Protein AF-A0A8S4G7I9-F1 (afdb_monomer_lite)

Foldseek 3Di:
DDPPDDDDPDDKDKDKDWDDDPFWIKIWMAMPQQKTKIKIKGWDDDPFKIKIKMWMWIARVVVRDIDIDIDIDMDGD

Radius of gyration: 18.98 Å; chains: 1; bounding box: 52×36×45 Å

Structure (mmCIF, N/CA/C/O backbone):
data_AF-A0A8S4G7I9-F1
#
_entry.id   AF-A0A8S4G7I9-F1
#
loop_
_atom_site.group_PDB
_atom_site.id
_atom_site.type_symbol
_atom_site.label_atom_id
_atom_site.label_alt_id
_atom_site.label_comp_id
_atom_site.label_asym_id
_atom_site.label_entity_id
_atom_site.label_seq_id
_atom_site.pdbx_PDB_ins_code
_atom_site.Cartn_x
_atom_site.Cartn_y
_atom_site.Cartn_z
_atom_site.occupancy
_atom_site.B_iso_or_equiv
_atom_site.auth_seq_id
_atom_site.auth_comp_id
_atom_site.auth_asym_id
_atom_site.auth_atom_id
_atom_site.pdbx_PDB_model_num
ATOM 1 N N . MET A 1 1 ? 37.962 24.119 -19.824 1.00 42.28 1 MET A N 1
ATOM 2 C CA . MET A 1 1 ? 36.494 24.237 -19.716 1.00 42.28 1 MET A CA 1
ATOM 3 C C . MET A 1 1 ? 35.954 22.824 -19.566 1.00 42.28 1 MET A C 1
ATOM 5 O O . MET A 1 1 ? 36.162 22.028 -20.468 1.00 42.28 1 MET A O 1
ATOM 9 N N . LEU A 1 2 ? 35.434 22.472 -18.389 1.00 47.38 2 LEU A N 1
ATOM 10 C CA . LEU A 1 2 ? 34.959 21.123 -18.061 1.00 47.38 2 LEU A CA 1
ATOM 11 C C . LEU A 1 2 ? 33.426 21.189 -18.063 1.00 47.38 2 LEU A C 1
ATOM 13 O O . LEU A 1 2 ? 32.836 21.711 -17.121 1.00 47.38 2 LEU A O 1
ATOM 17 N N . GLU A 1 3 ? 32.790 20.758 -19.153 1.00 53.19 3 GLU A N 1
ATOM 18 C CA . GLU A 1 3 ? 31.333 20.610 -19.193 1.00 53.19 3 GLU A CA 1
ATOM 19 C C . GLU A 1 3 ? 30.948 19.382 -18.369 1.00 53.19 3 GLU A C 1
ATOM 21 O O . GLU A 1 3 ? 31.108 18.238 -18.793 1.00 53.19 3 GLU A O 1
ATOM 26 N N . VAL A 1 4 ? 30.448 19.618 -17.159 1.00 57.09 4 VAL A N 1
ATOM 27 C CA . VAL A 1 4 ? 29.798 18.576 -16.364 1.00 57.09 4 VAL A CA 1
ATOM 28 C C . VAL A 1 4 ? 28.360 18.466 -16.863 1.00 57.09 4 VAL A C 1
ATOM 30 O O . VAL A 1 4 ? 27.446 19.094 -16.333 1.00 57.09 4 VAL A O 1
ATOM 33 N N . GLY A 1 5 ? 28.165 17.713 -17.943 1.00 59.75 5 GLY A N 1
ATOM 34 C CA . GLY A 1 5 ? 26.833 17.377 -18.434 1.00 59.75 5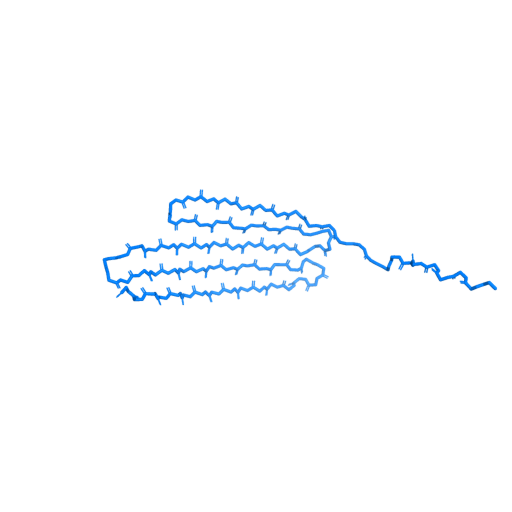 GLY A CA 1
ATOM 35 C C . GLY A 1 5 ? 26.126 16.451 -17.444 1.00 59.75 5 GLY A C 1
ATOM 36 O O . GLY A 1 5 ? 26.568 15.325 -17.213 1.00 59.75 5 GLY A O 1
ATOM 37 N N . PHE A 1 6 ? 25.018 16.899 -16.854 1.00 62.84 6 PHE A N 1
ATOM 38 C CA . PHE A 1 6 ? 24.132 16.016 -16.097 1.00 62.84 6 PHE A CA 1
ATOM 39 C C . PHE A 1 6 ? 23.400 15.088 -17.075 1.00 62.84 6 PHE A C 1
ATOM 41 O O . PHE A 1 6 ? 22.458 15.497 -17.749 1.00 62.84 6 PHE A O 1
ATOM 48 N N . ALA A 1 7 ? 23.829 13.829 -17.160 1.00 77.44 7 ALA A N 1
ATOM 49 C CA . ALA A 1 7 ? 23.107 12.795 -17.895 1.00 77.44 7 ALA A CA 1
ATOM 50 C C . ALA A 1 7 ? 22.093 12.111 -16.966 1.00 77.44 7 ALA A C 1
ATOM 52 O O . ALA A 1 7 ? 22.467 11.459 -15.987 1.00 77.44 7 ALA A O 1
ATOM 53 N N . VAL A 1 8 ? 20.799 12.227 -17.273 1.00 74.81 8 VAL A N 1
ATOM 54 C CA . VAL A 1 8 ? 19.757 11.461 -16.575 1.00 74.81 8 VAL A CA 1
ATOM 55 C C . VAL A 1 8 ? 19.904 9.988 -16.960 1.00 74.81 8 VAL A C 1
ATOM 57 O O . VAL A 1 8 ? 19.611 9.601 -18.087 1.00 74.81 8 VAL A O 1
ATOM 60 N N . ARG A 1 9 ? 20.361 9.149 -16.022 1.00 80.62 9 ARG A N 1
ATOM 61 C CA . ARG A 1 9 ? 20.523 7.698 -16.247 1.00 80.62 9 ARG A CA 1
ATOM 62 C C . ARG A 1 9 ? 19.199 6.937 -16.291 1.00 80.62 9 ARG A C 1
ATOM 64 O O . ARG A 1 9 ? 19.119 5.900 -16.941 1.00 80.62 9 ARG A O 1
ATOM 71 N N . ARG A 1 10 ? 18.187 7.407 -15.558 1.00 84.19 10 ARG A N 1
ATOM 72 C CA . ARG A 1 10 ? 16.857 6.792 -15.479 1.00 84.19 10 ARG A CA 1
ATOM 73 C C . ARG A 1 10 ? 15.853 7.800 -14.929 1.00 84.19 10 ARG A C 1
ATOM 75 O O . ARG A 1 10 ? 16.143 8.457 -13.935 1.00 84.19 10 ARG A O 1
ATOM 82 N N . ALA A 1 11 ? 14.678 7.869 -15.541 1.00 88.88 11 ALA A N 1
ATOM 83 C CA . ALA A 1 11 ? 13.516 8.574 -15.014 1.00 88.88 11 ALA A CA 1
ATOM 84 C C . ALA A 1 11 ? 12.392 7.558 -14.777 1.00 88.88 11 ALA A C 1
ATOM 86 O O . ALA A 1 11 ? 12.223 6.635 -15.573 1.00 88.88 11 ALA A O 1
ATOM 87 N N . VAL A 1 12 ? 11.657 7.708 -13.677 1.00 93.75 12 VAL A N 1
ATOM 88 C CA . VAL A 1 12 ? 10.491 6.880 -13.349 1.00 93.75 12 VAL A CA 1
ATOM 89 C C . VAL A 1 12 ? 9.354 7.819 -12.977 1.00 93.75 12 VAL A C 1
ATOM 91 O O . VAL A 1 12 ? 9.479 8.604 -12.042 1.00 93.75 12 VAL A O 1
ATOM 94 N N . GLY A 1 13 ? 8.264 7.759 -13.735 1.00 96.56 13 GLY A N 1
ATOM 95 C CA . GLY A 1 13 ? 6.996 8.388 -13.378 1.00 96.56 13 GLY A CA 1
ATOM 96 C C . GLY A 1 13 ? 6.112 7.425 -12.592 1.00 96.56 13 GLY A C 1
ATOM 97 O O . GLY A 1 13 ? 6.084 6.234 -12.911 1.00 96.56 13 GLY A O 1
ATOM 98 N N . THR A 1 14 ? 5.377 7.954 -11.615 1.00 97.69 14 THR A N 1
ATOM 99 C CA . THR A 1 14 ? 4.438 7.206 -10.769 1.00 97.69 14 THR A CA 1
ATOM 100 C C . THR A 1 14 ? 3.083 7.898 -10.771 1.00 97.69 14 THR A C 1
ATOM 102 O O . THR A 1 14 ? 2.998 9.101 -10.532 1.00 97.69 14 THR A O 1
ATOM 105 N N . LEU A 1 15 ? 2.022 7.129 -11.000 1.00 98.25 15 LEU A N 1
ATOM 106 C CA . LEU A 1 15 ? 0.647 7.534 -10.736 1.00 98.25 15 LEU A CA 1
ATOM 107 C C . LEU A 1 15 ? 0.226 6.952 -9.391 1.00 98.25 15 LEU A C 1
ATOM 109 O O . LEU A 1 15 ? 0.434 5.767 -9.139 1.00 98.25 15 LEU A O 1
ATOM 113 N N . ALA A 1 16 ? -0.360 7.781 -8.534 1.00 97.69 16 ALA A N 1
ATOM 114 C CA . ALA A 1 16 ? -0.879 7.366 -7.241 1.00 97.69 16 ALA A CA 1
ATOM 115 C C . ALA A 1 16 ? -2.289 7.919 -7.044 1.00 97.69 16 ALA A C 1
ATOM 117 O O . ALA A 1 16 ? -2.588 9.042 -7.447 1.00 97.69 16 ALA A O 1
ATOM 118 N N . TYR A 1 17 ? -3.144 7.120 -6.418 1.00 97.94 17 TYR A N 1
ATOM 119 C CA . TYR A 1 17 ? -4.507 7.484 -6.073 1.00 97.94 17 TYR A CA 1
ATOM 120 C C . TYR A 1 17 ? -4.791 7.110 -4.623 1.00 97.94 17 TYR A C 1
ATOM 122 O O . TYR A 1 17 ? -4.362 6.059 -4.140 1.00 97.94 17 TYR A O 1
ATOM 130 N N . GLU A 1 18 ? -5.525 7.978 -3.937 1.00 98.31 18 GLU A N 1
ATOM 131 C CA . GLU A 1 18 ? -6.012 7.745 -2.587 1.00 98.31 18 GLU A CA 1
ATOM 132 C C . GLU A 1 18 ? -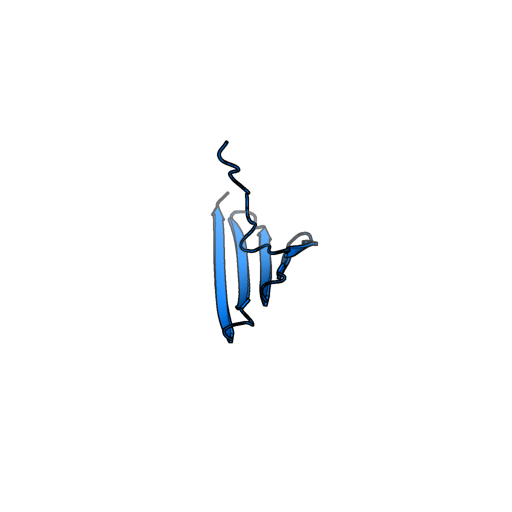7.515 8.013 -2.552 1.00 98.31 18 GLU A C 1
ATOM 134 O O . GLU A 1 18 ? -7.979 9.084 -2.942 1.00 98.31 18 GLU A O 1
ATOM 139 N N . TRP A 1 19 ? -8.263 7.031 -2.064 1.00 98.19 19 TRP A N 1
ATOM 140 C CA . TRP A 1 19 ? -9.681 7.144 -1.770 1.00 98.19 19 TRP A CA 1
ATOM 141 C C . TRP A 1 19 ? -9.903 7.007 -0.268 1.00 98.19 19 TRP A C 1
ATOM 143 O O . TRP A 1 19 ? -9.259 6.189 0.395 1.00 98.19 19 TRP A O 1
ATOM 153 N N . ARG A 1 20 ? -10.817 7.816 0.266 1.00 97.69 20 ARG A N 1
ATOM 154 C CA . ARG A 1 20 ? -11.150 7.853 1.688 1.00 97.69 20 ARG A CA 1
ATOM 155 C C . ARG A 1 20 ? -12.657 7.752 1.879 1.00 97.69 20 ARG A C 1
ATOM 157 O O . ARG A 1 20 ? -13.413 8.428 1.186 1.00 97.69 20 ARG A O 1
ATOM 164 N N . ALA A 1 21 ? -13.043 6.948 2.856 1.00 95.06 21 ALA A N 1
ATOM 165 C CA . ALA A 1 21 ? -14.345 6.934 3.506 1.00 95.06 21 ALA A CA 1
ATOM 166 C C . ALA A 1 21 ? -14.123 6.954 5.028 1.00 95.06 21 ALA A C 1
ATOM 168 O O . ALA A 1 21 ? -12.980 6.859 5.475 1.00 95.06 21 ALA A O 1
ATOM 169 N N . ASP A 1 22 ? -15.195 7.068 5.811 1.00 92.88 22 ASP A N 1
ATOM 170 C CA . ASP A 1 22 ? -15.119 7.294 7.264 1.00 92.88 22 ASP A CA 1
ATOM 171 C C . ASP A 1 22 ? -14.181 6.306 7.978 1.00 92.88 22 ASP A C 1
ATOM 173 O O . ASP A 1 22 ? -13.250 6.714 8.672 1.00 92.88 22 ASP A O 1
ATOM 177 N N . ASP A 1 23 ? -14.342 5.012 7.697 1.00 95.75 23 ASP A N 1
ATOM 178 C CA . ASP A 1 23 ? -13.564 3.943 8.333 1.00 95.75 23 ASP A CA 1
ATOM 179 C C . ASP A 1 23 ? -12.502 3.328 7.410 1.00 95.75 23 ASP A C 1
ATOM 181 O O . ASP A 1 23 ? -11.828 2.370 7.797 1.00 95.75 23 ASP A O 1
ATOM 185 N N . TYR A 1 24 ? -12.355 3.825 6.177 1.00 96.94 24 TYR A N 1
ATOM 186 C CA . TYR A 1 24 ? -11.543 3.179 5.144 1.00 96.94 24 TYR A CA 1
ATOM 187 C C . TYR A 1 24 ? -10.633 4.150 4.398 1.00 96.94 24 TYR A C 1
ATOM 189 O O . TYR A 1 24 ? -11.048 5.214 3.947 1.00 96.94 24 TYR A O 1
ATOM 197 N N . VAL A 1 25 ? -9.393 3.723 4.161 1.00 98.12 25 VAL A N 1
ATOM 198 C CA . VAL A 1 25 ? -8.465 4.393 3.244 1.00 98.12 25 VAL A CA 1
ATOM 199 C C . VAL A 1 25 ? -7.926 3.371 2.258 1.00 98.12 25 VAL A C 1
ATOM 201 O O . VAL A 1 25 ? -7.316 2.381 2.653 1.00 98.12 25 VAL A O 1
ATOM 204 N N . VAL A 1 26 ? -8.120 3.621 0.967 1.00 98.06 26 VAL A N 1
ATOM 205 C CA . VAL A 1 26 ? -7.547 2.814 -0.113 1.00 98.06 26 VAL A CA 1
ATOM 206 C C . VAL A 1 26 ? -6.494 3.644 -0.823 1.00 98.06 26 VAL A C 1
ATOM 208 O O . VAL A 1 26 ? -6.765 4.758 -1.260 1.00 98.06 26 VAL A O 1
ATOM 211 N N . LYS A 1 27 ? -5.289 3.098 -0.955 1.00 98.12 27 LYS A N 1
ATOM 212 C CA . LYS A 1 27 ? -4.187 3.694 -1.711 1.00 98.12 27 LYS A CA 1
ATOM 213 C C . LYS A 1 27 ? -3.802 2.748 -2.827 1.00 98.12 27 LYS A C 1
ATOM 215 O O . LYS A 1 27 ? -3.702 1.549 -2.590 1.00 98.12 27 LYS A O 1
ATOM 220 N N . ALA A 1 28 ? -3.549 3.273 -4.011 1.00 98.06 28 ALA A N 1
ATOM 221 C CA . ALA A 1 28 ? -3.015 2.504 -5.122 1.00 98.06 28 ALA A CA 1
ATOM 222 C C . ALA A 1 28 ? -1.951 3.319 -5.849 1.00 98.06 28 ALA A C 1
ATOM 224 O O . ALA A 1 28 ? -2.037 4.545 -5.916 1.00 98.06 28 ALA A O 1
ATOM 225 N N . SER A 1 29 ? -0.951 2.645 -6.401 1.00 98.06 29 SER A N 1
ATOM 226 C CA . SER A 1 29 ? 0.052 3.278 -7.243 1.00 98.06 29 SER A CA 1
ATOM 227 C C . SER A 1 29 ? 0.522 2.352 -8.350 1.00 98.06 29 SER A C 1
ATOM 229 O O . SE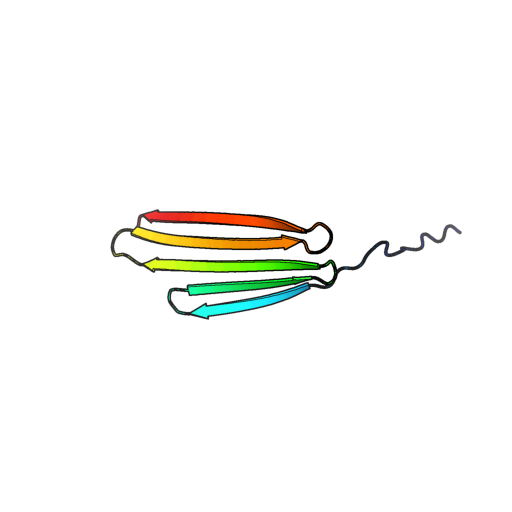R A 1 29 ? 0.594 1.140 -8.165 1.00 98.06 29 SER A O 1
ATOM 231 N N . ALA A 1 30 ? 0.913 2.936 -9.472 1.00 97.94 30 ALA A N 1
ATOM 232 C CA . ALA A 1 30 ? 1.596 2.249 -10.553 1.00 97.94 30 ALA A CA 1
ATOM 233 C C . ALA A 1 30 ? 2.724 3.143 -11.063 1.00 97.94 30 ALA A C 1
ATOM 235 O O . ALA A 1 30 ? 2.520 4.342 -11.264 1.00 97.94 30 ALA A O 1
ATOM 236 N N . ASP A 1 31 ? 3.908 2.577 -11.264 1.00 96.81 31 ASP A N 1
ATOM 237 C CA . ASP A 1 31 ? 5.025 3.290 -11.867 1.00 96.81 31 ASP A CA 1
ATOM 238 C C . ASP A 1 31 ? 5.375 2.767 -13.266 1.00 96.81 31 ASP A C 1
ATOM 240 O O . ASP A 1 31 ? 5.092 1.633 -13.653 1.00 96.81 31 ASP A O 1
ATOM 244 N N . SER A 1 32 ? 6.008 3.638 -14.045 1.00 96.31 32 SER A N 1
ATOM 245 C CA . SER A 1 32 ? 6.527 3.345 -15.390 1.00 96.31 32 SER A CA 1
ATOM 246 C C . SER A 1 32 ? 7.638 2.286 -15.413 1.00 96.31 32 SER A C 1
ATOM 248 O O . SER A 1 32 ? 8.038 1.845 -16.487 1.00 96.31 32 SER A O 1
ATOM 250 N N . ALA A 1 33 ? 8.141 1.865 -14.249 1.00 94.88 33 ALA A N 1
ATOM 251 C CA . ALA A 1 33 ? 9.084 0.766 -14.114 1.00 94.88 33 ALA A CA 1
ATOM 252 C C . ALA A 1 33 ? 8.386 -0.585 -13.862 1.00 94.88 33 ALA A C 1
ATOM 254 O O . ALA A 1 33 ? 9.083 -1.587 -13.721 1.00 94.88 33 ALA A O 1
ATOM 255 N N . GLY A 1 34 ? 7.048 -0.633 -13.839 1.00 95.00 34 GLY A N 1
ATOM 256 C CA . GLY A 1 34 ? 6.267 -1.858 -13.672 1.00 95.00 34 GLY A CA 1
ATOM 257 C C . GLY A 1 34 ? 6.033 -2.264 -12.214 1.00 95.00 34 GLY A C 1
ATOM 258 O O . GLY A 1 34 ? 5.692 -3.419 -11.955 1.00 95.00 34 GLY A O 1
ATOM 259 N N . LEU A 1 35 ? 6.217 -1.348 -11.260 1.00 97.31 35 LEU A N 1
ATOM 260 C CA . LEU A 1 35 ? 5.826 -1.550 -9.870 1.00 97.31 35 LEU A CA 1
ATOM 261 C C . LEU A 1 35 ? 4.369 -1.119 -9.673 1.00 97.31 35 LEU A C 1
ATOM 263 O O . LEU A 1 35 ? 4.018 0.037 -9.907 1.00 97.31 35 LEU A O 1
ATOM 267 N N . VAL A 1 36 ? 3.529 -2.037 -9.204 1.00 98.00 36 VAL A N 1
ATOM 268 C CA . VAL A 1 36 ? 2.110 -1.800 -8.920 1.00 98.00 36 VAL A CA 1
ATOM 269 C C . VAL A 1 36 ? 1.840 -2.124 -7.460 1.00 98.00 36 VAL A C 1
ATOM 271 O O . VAL A 1 36 ? 2.181 -3.203 -6.982 1.00 98.00 36 VAL A O 1
ATOM 274 N N . GLY A 1 37 ? 1.247 -1.185 -6.733 1.00 98.06 37 GLY A N 1
ATOM 275 C CA . GLY A 1 37 ? 0.986 -1.298 -5.306 1.00 98.06 37 GLY A CA 1
ATOM 276 C C . GLY A 1 37 ? -0.451 -0.945 -4.961 1.00 98.06 37 GLY A C 1
ATOM 277 O O . GLY A 1 37 ? -1.045 -0.064 -5.578 1.00 98.06 37 GLY A O 1
ATOM 278 N N . ALA A 1 38 ? -0.992 -1.606 -3.945 1.00 98.25 38 ALA A N 1
ATOM 279 C CA . ALA A 1 38 ? -2.260 -1.242 -3.335 1.00 98.25 38 ALA A CA 1
ATOM 280 C C . ALA A 1 38 ? -2.216 -1.480 -1.824 1.00 98.25 38 ALA A C 1
ATOM 282 O O . ALA A 1 38 ? -1.619 -2.449 -1.361 1.00 98.25 38 ALA A O 1
ATOM 283 N N . THR A 1 39 ? -2.873 -0.612 -1.062 1.00 98.38 39 THR A N 1
ATOM 284 C CA . THR A 1 39 ? -3.026 -0.724 0.388 1.00 98.38 39 THR A CA 1
ATOM 285 C C . THR A 1 39 ? -4.461 -0.394 0.763 1.00 98.38 39 THR A C 1
ATOM 287 O O . THR A 1 39 ? -4.960 0.672 0.412 1.00 98.38 39 THR A O 1
ATOM 290 N N . LEU A 1 40 ? -5.106 -1.281 1.512 1.00 98.25 40 LEU A N 1
ATOM 291 C CA . LEU A 1 40 ? -6.380 -1.040 2.179 1.00 98.25 40 LEU A CA 1
ATOM 292 C C . LEU A 1 40 ? -6.105 -0.864 3.666 1.00 98.25 40 LEU A C 1
ATOM 294 O O . LEU A 1 40 ? -5.494 -1.734 4.280 1.00 98.25 40 LEU A O 1
ATOM 298 N N . VAL A 1 41 ? -6.585 0.229 4.239 1.00 98.12 41 VAL A N 1
ATOM 299 C CA . VAL A 1 41 ? -6.596 0.475 5.678 1.00 98.12 41 VAL A CA 1
ATOM 300 C C . VAL A 1 41 ? -8.045 0.551 6.129 1.00 98.12 41 VAL A C 1
ATOM 302 O O . VAL A 1 41 ? -8.848 1.234 5.495 1.00 98.12 41 VAL A O 1
ATOM 305 N N . ARG A 1 42 ? -8.367 -0.135 7.222 1.00 97.38 42 ARG A N 1
ATOM 306 C CA . ARG A 1 42 ? -9.634 -0.018 7.935 1.00 97.38 42 ARG A CA 1
ATOM 307 C C . ARG A 1 42 ? -9.364 0.406 9.368 1.00 97.38 42 ARG A C 1
ATOM 309 O O . ARG A 1 42 ? -8.560 -0.236 10.039 1.00 97.38 42 ARG A O 1
ATOM 316 N N . THR A 1 43 ? -10.063 1.423 9.842 1.00 96.94 43 THR A N 1
ATOM 317 C CA . THR A 1 43 ? -10.009 1.855 11.239 1.00 96.94 43 THR A CA 1
ATOM 318 C C . THR A 1 43 ? -11.350 1.582 11.907 1.00 96.94 43 THR A C 1
ATOM 320 O O . THR A 1 43 ? -12.401 1.833 11.335 1.00 96.94 43 THR A O 1
ATOM 323 N N . LEU A 1 44 ? -11.308 1.018 13.108 1.00 94.69 44 LEU A N 1
ATOM 324 C CA . LEU A 1 44 ? -12.441 0.782 13.987 1.00 94.69 44 LEU A CA 1
ATOM 325 C C . LEU A 1 44 ? -12.267 1.696 15.195 1.00 94.69 44 LEU A C 1
ATOM 327 O O . LEU A 1 44 ? -11.321 1.529 15.967 1.00 94.69 44 LEU A O 1
ATOM 331 N N . ILE A 1 45 ? -13.161 2.668 15.334 1.00 93.25 45 ILE A N 1
ATOM 332 C CA . ILE A 1 45 ? -13.141 3.624 16.441 1.00 93.25 45 ILE A CA 1
ATOM 333 C C . ILE A 1 45 ? -13.972 3.043 17.585 1.00 93.25 45 ILE A C 1
ATOM 335 O O . ILE A 1 45 ? -15.146 2.723 17.404 1.00 93.25 45 ILE A O 1
ATOM 339 N N . GLY A 1 46 ? -13.366 2.892 18.761 1.00 91.31 46 GLY A N 1
ATOM 340 C CA . GLY A 1 46 ? -14.023 2.354 19.955 1.00 91.31 46 GLY A CA 1
ATOM 341 C C . GLY A 1 46 ? -14.016 3.345 21.114 1.00 91.31 46 GLY A C 1
ATOM 342 O O . GLY A 1 46 ? -13.303 4.343 21.096 1.00 91.31 46 GLY A O 1
ATOM 343 N N . GLU A 1 47 ? -14.786 3.087 22.171 1.00 92.31 47 GLU A N 1
ATOM 344 C CA . GLU A 1 47 ? -14.830 3.995 23.333 1.00 92.31 47 GLU A CA 1
ATOM 345 C C . GLU A 1 47 ? -13.495 4.072 24.089 1.00 92.31 47 GLU A C 1
ATOM 347 O O . GLU A 1 47 ? -13.135 5.127 24.600 1.00 92.31 47 GLU A O 1
ATOM 352 N N . ARG A 1 48 ? -12.755 2.958 24.154 1.00 91.94 48 ARG A N 1
ATOM 353 C CA . ARG A 1 48 ? -11.499 2.836 24.924 1.00 91.94 48 ARG A CA 1
ATOM 354 C C . ARG A 1 48 ? -10.265 2.610 24.061 1.00 91.94 48 ARG A C 1
ATOM 356 O O . ARG A 1 48 ? -9.152 2.894 24.492 1.00 91.94 48 ARG A O 1
ATOM 363 N N . VAL A 1 49 ? -10.458 2.034 22.880 1.00 93.88 49 VAL A N 1
ATOM 364 C CA . VAL A 1 49 ? -9.381 1.625 21.981 1.00 93.88 49 VAL A CA 1
ATOM 365 C C . VAL A 1 49 ? -9.819 1.892 20.554 1.00 93.88 49 VAL A C 1
ATOM 367 O O . VAL A 1 49 ? -10.923 1.504 20.175 1.00 93.88 49 VAL A O 1
ATOM 370 N N . ASP A 1 50 ? -8.929 2.490 19.774 1.00 95.44 50 ASP A N 1
ATOM 371 C CA . ASP A 1 50 ? -9.051 2.556 18.324 1.00 95.44 50 ASP A CA 1
ATOM 372 C C . ASP A 1 50 ? -8.129 1.501 17.703 1.00 95.44 50 ASP A C 1
ATOM 374 O O . ASP A 1 50 ? -6.967 1.361 18.094 1.00 95.44 50 ASP A O 1
ATOM 378 N N . LEU A 1 51 ? -8.643 0.738 16.741 1.00 96.38 51 LEU A N 1
ATOM 379 C CA . LEU A 1 51 ? -7.910 -0.327 16.062 1.00 96.38 51 LEU A CA 1
ATOM 380 C C . LEU A 1 51 ? -7.804 -0.008 14.572 1.00 96.38 51 LEU A C 1
ATOM 382 O O . LEU A 1 51 ? -8.811 0.238 13.923 1.00 96.38 51 LEU A O 1
ATOM 386 N N . SER A 1 52 ? -6.605 -0.052 14.004 1.00 96.75 52 SER A N 1
ATOM 387 C CA . SER A 1 52 ? -6.383 0.127 12.571 1.00 96.75 52 SER A CA 1
ATOM 388 C C . SER A 1 52 ? -5.729 -1.115 11.984 1.00 96.75 52 SER A C 1
ATOM 390 O O . SER A 1 52 ? -4.675 -1.542 12.446 1.00 96.75 52 SER A O 1
ATOM 392 N N . CYS A 1 53 ? -6.346 -1.700 10.964 1.00 97.56 53 CYS A N 1
ATOM 393 C CA . CYS A 1 53 ? -5.811 -2.829 10.216 1.00 97.56 53 CYS A CA 1
ATOM 394 C C . CYS A 1 53 ? -5.455 -2.379 8.804 1.00 97.56 53 CYS A C 1
ATOM 396 O O . CYS A 1 53 ? -6.270 -1.744 8.140 1.00 97.56 53 CYS A O 1
ATOM 398 N N . ALA A 1 54 ? -4.281 -2.760 8.313 1.00 97.81 54 ALA A N 1
ATOM 399 C CA . ALA A 1 54 ? -3.879 -2.520 6.939 1.00 97.81 54 ALA A CA 1
ATOM 400 C C . ALA A 1 54 ? -3.441 -3.814 6.254 1.00 97.81 54 ALA A C 1
ATOM 402 O O . ALA A 1 54 ? -2.716 -4.619 6.836 1.00 97.81 54 ALA A O 1
ATOM 403 N N . VAL A 1 55 ? -3.846 -3.977 4.999 1.00 98.19 55 VAL A N 1
ATOM 404 C CA . VAL A 1 55 ? -3.333 -4.996 4.079 1.00 98.19 55 VAL A CA 1
ATOM 405 C C . VAL A 1 55 ? -2.712 -4.264 2.903 1.00 98.19 55 VAL A C 1
ATOM 407 O O . VAL A 1 55 ? -3.343 -3.377 2.330 1.00 98.19 55 VAL A O 1
ATOM 410 N N . SER A 1 56 ? -1.493 -4.633 2.530 1.00 97.88 56 SER A N 1
ATOM 411 C CA . SER A 1 56 ? -0.815 -4.099 1.356 1.00 97.88 56 SER A CA 1
ATOM 412 C C . SER A 1 56 ? -0.332 -5.209 0.436 1.00 97.88 56 SER A C 1
ATOM 414 O O . SER A 1 56 ? 0.042 -6.297 0.873 1.00 97.88 56 SER A O 1
ATOM 416 N N . ALA A 1 57 ? -0.341 -4.919 -0.856 1.00 98.19 57 ALA A N 1
ATOM 417 C CA . ALA A 1 57 ? 0.174 -5.774 -1.906 1.00 98.19 57 ALA A CA 1
ATOM 418 C C . ALA A 1 57 ? 1.069 -4.942 -2.824 1.00 98.19 57 ALA A C 1
ATOM 420 O O . ALA A 1 57 ? 0.721 -3.819 -3.188 1.00 98.19 57 ALA A O 1
ATOM 421 N N . LEU A 1 58 ? 2.221 -5.492 -3.194 1.00 97.81 58 LEU A N 1
ATOM 422 C CA . LEU A 1 58 ? 3.168 -4.877 -4.115 1.00 97.81 58 LEU A CA 1
ATOM 423 C C . LEU A 1 58 ? 3.623 -5.919 -5.134 1.00 97.81 58 LEU A C 1
ATOM 425 O O . LEU A 1 58 ? 4.252 -6.914 -4.771 1.00 97.81 58 LEU A O 1
ATOM 429 N N . LEU A 1 59 ? 3.322 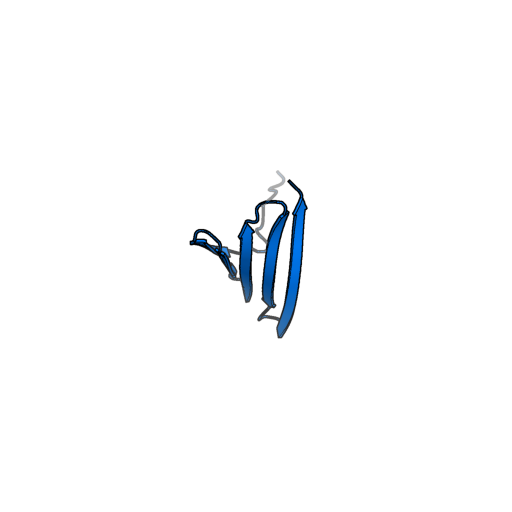-5.672 -6.401 1.00 97.75 59 LEU A N 1
ATOM 430 C CA . LEU A 1 59 ? 3.716 -6.486 -7.538 1.00 97.75 59 LEU A CA 1
ATOM 431 C C . LEU A 1 59 ? 4.801 -5.762 -8.333 1.00 97.75 59 LEU A C 1
ATOM 433 O O . LEU A 1 59 ? 4.628 -4.620 -8.749 1.00 97.75 59 LEU A O 1
ATOM 437 N N . ASN A 1 60 ? 5.924 -6.434 -8.551 1.00 97.00 60 ASN A N 1
ATOM 438 C CA . ASN A 1 60 ? 6.995 -5.982 -9.426 1.00 97.00 60 ASN A CA 1
ATOM 439 C C . ASN A 1 60 ? 6.945 -6.816 -10.709 1.00 97.00 60 ASN A C 1
ATOM 441 O O . ASN A 1 60 ? 7.488 -7.918 -10.747 1.00 97.00 60 ASN A O 1
ATOM 445 N N . HIS A 1 61 ? 6.274 -6.299 -11.741 1.00 93.94 61 HIS A N 1
ATOM 446 C CA . HIS A 1 61 ? 6.110 -6.998 -13.018 1.00 93.94 61 HIS A CA 1
ATOM 447 C C . HIS A 1 61 ? 7.441 -7.386 -13.693 1.00 93.94 61 HIS A C 1
ATOM 449 O O . HIS A 1 61 ? 7.534 -8.510 -14.165 1.00 93.94 61 HIS A O 1
ATOM 455 N N . PRO A 1 62 ? 8.495 -6.542 -13.725 1.00 95.00 62 PRO A N 1
ATOM 456 C CA . PRO A 1 62 ? 9.766 -6.906 -14.362 1.00 95.00 62 PRO A CA 1
ATOM 457 C C . PRO A 1 62 ? 10.455 -8.172 -13.850 1.00 95.00 62 PRO A C 1
ATOM 459 O O . PRO A 1 62 ? 11.331 -8.699 -14.532 1.00 95.00 62 PRO A O 1
ATOM 462 N N . ASN A 1 63 ? 10.161 -8.606 -12.625 1.00 95.94 63 ASN A N 1
ATOM 463 C CA . ASN A 1 63 ? 10.790 -9.787 -12.036 1.00 95.94 63 ASN A CA 1
ATOM 464 C C . ASN A 1 63 ? 9.796 -10.745 -11.373 1.00 95.94 63 ASN A C 1
ATOM 466 O O . ASN A 1 63 ? 10.226 -11.601 -10.599 1.00 95.94 63 ASN A O 1
ATOM 470 N N . ASP A 1 64 ? 8.501 -10.562 -11.636 1.00 94.62 64 ASP A N 1
ATOM 471 C CA . ASP A 1 64 ? 7.392 -11.362 -11.111 1.00 94.62 64 ASP A CA 1
ATOM 472 C C . ASP A 1 64 ? 7.394 -11.535 -9.582 1.00 94.62 64 ASP A C 1
ATOM 474 O O . ASP A 1 64 ? 6.842 -12.494 -9.037 1.00 94.62 64 ASP A O 1
ATOM 478 N N . LYS A 1 65 ? 8.015 -10.603 -8.844 1.00 97.44 65 LYS A N 1
ATOM 479 C CA . LYS A 1 65 ? 8.031 -10.657 -7.379 1.00 97.44 65 LYS A CA 1
ATOM 480 C C 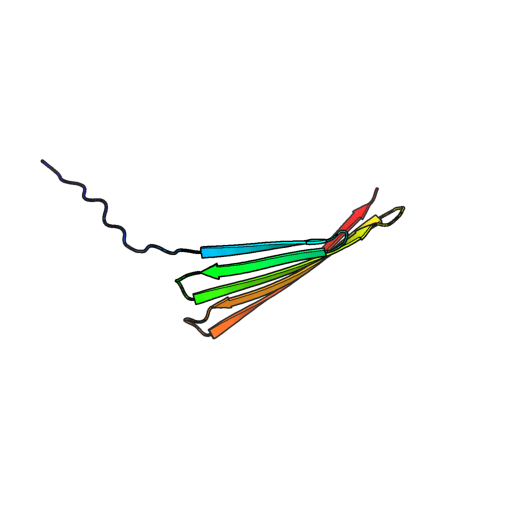. LYS A 1 65 ? 6.796 -9.990 -6.814 1.00 97.44 65 LYS A C 1
ATOM 482 O O . LYS A 1 65 ? 6.502 -8.829 -7.094 1.00 97.44 65 LYS A O 1
ATOM 487 N N . PHE A 1 66 ? 6.152 -10.710 -5.912 1.00 96.25 66 PHE A N 1
ATOM 488 C CA . PHE A 1 66 ? 4.997 -10.245 -5.171 1.00 96.25 66 PHE A CA 1
ATOM 489 C C . PHE A 1 66 ? 5.328 -10.134 -3.682 1.00 96.25 66 PHE A C 1
ATOM 491 O O . PHE A 1 66 ? 5.987 -11.007 -3.114 1.00 96.25 66 PHE A O 1
ATOM 498 N N . ARG A 1 67 ? 4.893 -9.049 -3.042 1.00 97.56 67 ARG A N 1
ATOM 499 C CA . ARG A 1 67 ? 5.008 -8.844 -1.596 1.00 97.56 67 ARG A CA 1
ATOM 500 C C . ARG A 1 67 ? 3.637 -8.545 -1.019 1.00 97.56 67 ARG A C 1
ATOM 502 O O . ARG A 1 67 ? 2.925 -7.693 -1.540 1.00 97.56 67 ARG A O 1
ATOM 509 N N . LEU A 1 68 ? 3.325 -9.206 0.088 1.00 97.94 68 LEU A N 1
ATOM 510 C CA . LEU A 1 68 ? 2.163 -8.920 0.917 1.00 97.94 68 LEU A CA 1
ATOM 511 C C . LEU A 1 68 ? 2.623 -8.363 2.256 1.00 97.94 68 LEU A C 1
ATOM 513 O O . LEU A 1 68 ? 3.586 -8.860 2.840 1.00 97.94 68 LEU A O 1
ATOM 517 N N . GLY A 1 69 ? 1.924 -7.342 2.732 1.00 97.56 69 GLY A N 1
ATOM 518 C CA . GLY A 1 69 ? 2.106 -6.761 4.050 1.00 97.56 69 GLY A CA 1
ATOM 519 C C . GLY A 1 69 ? 0.791 -6.755 4.813 1.00 97.56 69 GLY A C 1
ATOM 520 O O . GLY A 1 69 ? -0.280 -6.555 4.241 1.00 97.56 69 GLY A O 1
ATOM 521 N N . PHE A 1 70 ? 0.883 -6.962 6.120 1.00 97.62 70 PHE A N 1
ATOM 522 C CA . PHE A 1 70 ? -0.232 -6.813 7.039 1.00 97.62 70 PHE A CA 1
ATOM 523 C C . PHE A 1 70 ? 0.231 -6.019 8.256 1.00 97.62 70 PHE A C 1
ATOM 525 O O . PHE A 1 70 ? 1.356 -6.193 8.724 1.00 97.62 70 PHE A O 1
ATOM 532 N N . CYS A 1 71 ? -0.624 -5.136 8.754 1.00 96.81 71 CYS A N 1
ATOM 533 C CA . CYS A 1 71 ? -0.352 -4.327 9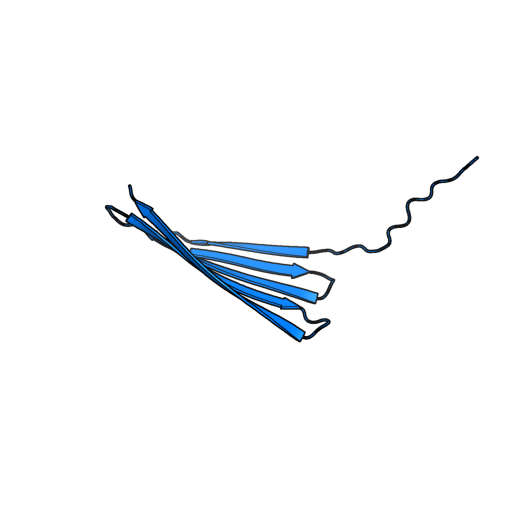.930 1.00 96.81 71 CYS A CA 1
ATOM 534 C C . CYS A 1 71 ? -1.619 -4.217 10.776 1.00 96.81 71 CYS A C 1
ATOM 536 O O . CYS A 1 71 ? -2.713 -4.046 10.241 1.00 96.81 71 CYS A O 1
ATOM 538 N N . VAL A 1 72 ? -1.457 -4.300 12.095 1.00 96.50 72 VAL A N 1
ATOM 539 C CA . VAL A 1 72 ? -2.497 -3.972 13.069 1.00 96.50 72 VAL A CA 1
ATOM 540 C C . VAL A 1 72 ? -1.892 -3.002 14.061 1.00 96.50 72 VAL A C 1
ATOM 542 O O . VAL A 1 72 ? -0.877 -3.305 14.681 1.00 96.50 72 VAL A O 1
ATOM 545 N N . ASN A 1 73 ? -2.534 -1.855 14.210 1.00 96.38 73 ASN A N 1
ATOM 546 C CA . ASN A 1 73 ? -2.227 -0.864 15.222 1.00 96.38 73 ASN A CA 1
ATOM 547 C C . ASN A 1 73 ? -3.406 -0.787 16.187 1.00 96.38 73 ASN A C 1
ATOM 549 O O . ASN A 1 73 ? -4.559 -0.803 15.761 1.00 96.38 73 ASN A O 1
ATOM 553 N N . ALA A 1 74 ? -3.113 -0.690 17.477 1.00 95.56 74 ALA A N 1
ATOM 554 C CA . ALA A 1 74 ? -4.103 -0.442 18.510 1.00 95.56 74 ALA A CA 1
ATOM 555 C C . ALA A 1 74 ? -3.643 0.756 19.337 1.00 95.56 74 ALA A C 1
ATOM 557 O O . ALA A 1 74 ? -2.504 0.783 19.806 1.00 95.56 74 ALA A O 1
ATOM 558 N N . THR A 1 75 ? -4.529 1.727 19.514 1.00 95.88 75 THR A N 1
ATOM 559 C CA . THR A 1 75 ? -4.276 2.938 20.294 1.00 95.88 75 THR A CA 1
ATOM 560 C C . THR A 1 75 ? -5.262 2.979 21.448 1.00 95.88 75 THR A C 1
ATOM 562 O O . THR A 1 75 ? -6.471 2.979 21.226 1.00 95.88 75 THR A O 1
ATOM 565 N N . ILE A 1 76 ? -4.749 2.994 22.676 1.00 93.19 76 ILE A N 1
ATOM 566 C CA . ILE A 1 76 ? -5.555 3.143 23.894 1.00 93.19 76 ILE A CA 1
ATOM 567 C C . ILE A 1 76 ? -5.789 4.640 24.127 1.00 93.19 76 ILE A C 1
ATOM 569 O O . ILE A 1 76 ? -4.853 5.425 23.966 1.00 93.19 76 ILE A O 1
ATOM 573 N N . LYS A 1 77 ? -7.025 5.013 24.465 1.00 86.31 77 LYS A N 1
ATOM 574 C CA . LYS A 1 77 ? -7.411 6.391 24.804 1.00 86.31 77 LYS A CA 1
ATOM 575 C C . LYS A 1 77 ? -7.047 6.757 26.236 1.00 86.31 77 LYS A C 1
ATOM 577 O O . LYS A 1 77 ? -7.172 5.875 27.116 1.00 86.31 77 LYS A O 1
#

Organism: Plutella xylostella (NCBI:txid51655)

pLDDT: mean 92.08, std 12.15, range [42.28, 98.38]

Sequence (77 aa):
MLEVGFAVRRAVGTLAYEWRADDYVVKASADSAGLVGATLVRTLIGERVDLSCAVSALLNHPNDKFRLGFCVNATIK

Secondary structure (DSSP, 8-state):
-------------EEEEEEEETTEEEEEEEETTSEEEEEEEEEE--SSEEEEEEEEEEEEGGGTEEEEEEEEEEEE-